Protein AF-A0A7C1ZUH7-F1 (afdb_monomer_lite)

Radius of gyration: 15.65 Å; chains: 1; bounding box: 45×37×35 Å

Foldseek 3Di:
DDDDDPDDDPDDDDDDPVRLVVLLVLLQLLVVQCVVVVNDQDDDPPDDSSVQSSQQSVQQSRVCVRPVNDFDSDSHDDDDQFRDADPVRDTDHGDDDDDDDDDD

Secondary structure (DSSP, 8-state):
-PPPPPPPPSS--PPPHHHHHHHHHHHHHHHHHHHHTT------TTS-HHHHHHHHHHHHHHHHHHHTPPP----SPPSSS-SEE-TTS-EE------------

Structure (mmCIF, N/CA/C/O backbone):
data_AF-A0A7C1ZUH7-F1
#
_entry.id   AF-A0A7C1ZUH7-F1
#
loop_
_atom_site.group_PDB
_atom_site.id
_atom_site.type_symbol
_atom_site.label_atom_id
_atom_site.label_alt_id
_atom_site.label_comp_id
_atom_site.label_asym_id
_atom_site.label_entity_id
_atom_site.label_seq_id
_atom_site.pdbx_PDB_ins_code
_atom_site.Cartn_x
_atom_site.Cartn_y
_atom_site.Cartn_z
_atom_site.occupancy
_atom_site.B_iso_or_equiv
_atom_site.auth_seq_id
_atom_site.auth_comp_id
_atom_site.auth_asym_id
_atom_site.auth_atom_id
_atom_site.pdbx_PDB_model_num
ATOM 1 N N . MET A 1 1 ? 23.214 30.262 10.071 1.00 53.59 1 MET A N 1
ATOM 2 C CA . MET A 1 1 ? 21.769 30.044 10.291 1.00 53.59 1 MET A CA 1
ATOM 3 C C . MET A 1 1 ? 21.582 28.616 10.770 1.00 53.59 1 MET A C 1
ATOM 5 O O . MET A 1 1 ? 21.882 27.698 10.020 1.00 53.59 1 MET A O 1
ATOM 9 N N . THR A 1 2 ? 21.177 28.415 12.019 1.00 54.69 2 THR A N 1
ATOM 10 C CA . THR A 1 2 ? 20.800 27.097 12.545 1.00 54.69 2 THR A CA 1
ATOM 11 C C . THR A 1 2 ? 19.488 26.672 11.885 1.00 54.69 2 THR A C 1
ATOM 13 O O . THR A 1 2 ? 18.485 27.373 12.003 1.00 54.69 2 THR A O 1
ATOM 16 N N . LYS A 1 3 ? 19.491 25.563 11.129 1.00 62.44 3 LYS A N 1
ATOM 17 C CA . LYS A 1 3 ? 18.251 24.979 10.598 1.00 62.44 3 LYS A CA 1
ATOM 18 C C . LYS A 1 3 ? 17.397 24.550 11.792 1.00 62.44 3 LYS A C 1
ATOM 20 O O . LYS A 1 3 ? 17.852 23.754 12.610 1.00 62.44 3 LYS A O 1
ATOM 25 N N . LEU A 1 4 ? 16.189 25.101 11.902 1.00 54.88 4 LEU A N 1
ATOM 26 C CA . LEU A 1 4 ? 15.209 24.615 12.867 1.00 54.88 4 LEU A CA 1
ATOM 27 C C . LEU A 1 4 ? 14.884 23.150 12.537 1.00 54.88 4 LEU A C 1
ATOM 29 O O . LEU A 1 4 ? 14.786 22.814 11.351 1.00 54.88 4 LEU A O 1
ATOM 33 N N . PRO A 1 5 ? 14.733 22.279 13.549 1.00 64.88 5 PRO A N 1
ATOM 34 C CA . PRO A 1 5 ? 14.271 20.924 13.308 1.00 64.88 5 PRO A CA 1
ATOM 35 C C . PRO A 1 5 ? 12.897 20.976 12.627 1.00 64.88 5 PRO A C 1
ATOM 37 O O . PRO A 1 5 ? 12.117 21.901 12.889 1.00 64.88 5 PRO A O 1
ATOM 40 N N . PRO A 1 6 ? 12.591 20.019 11.737 1.00 65.81 6 PRO A N 1
ATOM 41 C CA . PRO A 1 6 ? 11.295 19.991 11.084 1.00 65.81 6 PRO A CA 1
ATOM 42 C C . PRO A 1 6 ? 10.175 19.905 12.130 1.00 65.81 6 PRO A C 1
ATOM 44 O O . PRO A 1 6 ? 10.363 19.282 13.182 1.00 65.81 6 PRO A O 1
ATOM 47 N N . PRO A 1 7 ? 9.018 20.540 11.871 1.00 71.06 7 PRO A N 1
ATOM 48 C CA . PRO A 1 7 ? 7.889 20.470 12.783 1.00 71.06 7 PRO A CA 1
ATOM 49 C C . PRO A 1 7 ? 7.510 19.006 13.003 1.00 71.06 7 PRO A C 1
ATOM 51 O O . PRO A 1 7 ? 7.341 18.242 12.052 1.00 71.06 7 PRO A O 1
ATOM 54 N N . LYS A 1 8 ? 7.397 18.610 14.274 1.00 66.44 8 LYS A N 1
ATOM 55 C CA . LYS A 1 8 ? 6.944 17.267 14.637 1.00 66.44 8 LYS A CA 1
ATOM 56 C C . LYS A 1 8 ? 5.509 17.091 14.121 1.00 66.44 8 LYS A C 1
ATOM 58 O O . LYS A 1 8 ? 4.698 17.996 14.336 1.00 66.44 8 LYS A O 1
ATOM 63 N N . PRO A 1 9 ? 5.176 15.979 13.446 1.00 70.94 9 PRO A N 1
ATOM 64 C CA . PRO A 1 9 ? 3.824 15.778 12.952 1.00 70.94 9 PRO A CA 1
ATOM 65 C C . PRO A 1 9 ? 2.830 15.738 14.120 1.00 70.94 9 PRO A C 1
ATOM 67 O O . PRO A 1 9 ? 3.113 15.172 15.175 1.00 70.94 9 PRO A O 1
ATOM 70 N N . LEU A 1 10 ? 1.661 16.355 13.916 1.00 77.31 10 LEU A N 1
ATOM 71 C CA . LEU A 1 10 ? 0.561 16.397 14.890 1.00 77.31 10 LEU A CA 1
ATOM 72 C C . LEU A 1 10 ? 0.021 14.998 15.223 1.00 77.31 10 LEU A C 1
ATOM 74 O O . LEU A 1 10 ? -0.468 14.775 16.325 1.00 77.31 10 LEU A O 1
ATOM 78 N N . LEU A 1 11 ? 0.119 14.070 14.270 1.00 84.88 11 LEU A N 1
ATOM 79 C CA . LEU A 1 11 ? -0.287 12.676 14.398 1.00 84.88 11 LEU A CA 1
ATOM 80 C C . LEU A 1 11 ? 0.837 11.783 13.874 1.00 84.88 11 LEU A C 1
ATOM 82 O O . LEU A 1 11 ? 1.395 12.049 12.811 1.00 84.88 11 LEU A O 1
ATOM 86 N N . SER A 1 12 ? 1.158 10.726 14.615 1.00 87.31 12 SER A N 1
ATOM 87 C CA . SER A 1 12 ? 2.180 9.750 14.237 1.00 87.31 12 SER A CA 1
ATOM 88 C C . SER A 1 12 ? 1.707 8.351 14.585 1.00 87.31 12 SER A C 1
ATOM 90 O O . SER A 1 12 ? 1.078 8.145 15.623 1.00 87.31 12 SER A O 1
ATOM 92 N N . ILE A 1 13 ? 2.031 7.393 13.724 1.00 89.25 13 ILE A N 1
ATOM 93 C CA . ILE A 1 13 ? 1.845 5.974 13.992 1.00 89.25 13 ILE A CA 1
ATOM 94 C C . ILE A 1 13 ? 3.068 5.222 13.493 1.00 89.25 13 ILE A C 1
ATOM 96 O O . ILE A 1 13 ? 3.528 5.448 12.374 1.00 89.25 13 ILE A O 1
ATOM 100 N N . ASP A 1 14 ? 3.575 4.328 14.330 1.00 90.94 14 ASP A N 1
ATOM 101 C CA . ASP A 1 14 ? 4.675 3.458 13.952 1.00 90.94 14 ASP A CA 1
ATOM 102 C C . ASP A 1 14 ? 4.111 2.179 13.336 1.00 90.94 14 ASP A C 1
ATOM 104 O O . ASP A 1 14 ? 3.213 1.532 13.891 1.00 90.94 14 ASP A O 1
ATOM 108 N N . LEU A 1 15 ? 4.638 1.820 12.168 1.00 91.94 15 LEU A N 1
ATOM 109 C CA . LEU A 1 1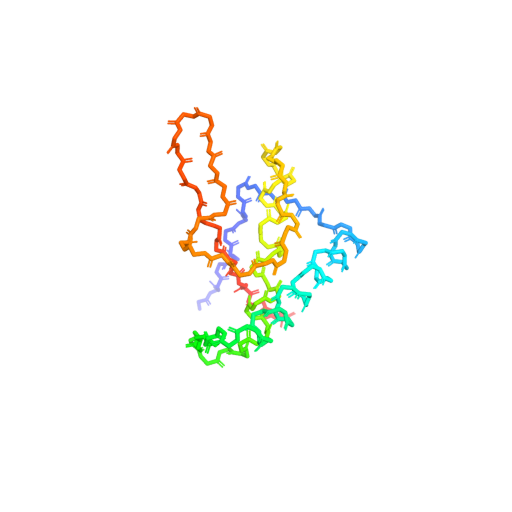5 ? 4.375 0.523 11.565 1.00 91.94 15 LEU A CA 1
ATOM 110 C C . LEU A 1 15 ? 5.313 -0.518 12.165 1.00 91.94 15 LEU A C 1
ATOM 112 O O . LEU A 1 15 ? 6.518 -0.288 12.298 1.00 91.94 15 LEU A O 1
ATOM 116 N N . THR A 1 16 ? 4.782 -1.700 12.468 1.00 96.62 16 THR A N 1
ATOM 117 C CA . THR A 1 16 ? 5.643 -2.853 12.738 1.00 96.62 16 THR A CA 1
ATOM 118 C C . THR A 1 16 ? 6.375 -3.270 11.458 1.00 96.62 16 THR A C 1
ATOM 120 O O . THR A 1 16 ? 5.988 -2.918 10.339 1.00 96.62 16 THR A O 1
ATOM 123 N N . LYS A 1 17 ? 7.441 -4.066 11.601 1.00 95.75 17 LYS A N 1
ATOM 124 C CA . LYS A 1 17 ? 8.158 -4.622 10.442 1.00 95.75 17 LYS A CA 1
ATOM 125 C C . LYS A 1 17 ? 7.237 -5.457 9.551 1.00 95.75 17 LYS A C 1
ATOM 127 O O . LYS A 1 17 ? 7.328 -5.355 8.331 1.00 95.75 17 LYS A O 1
ATOM 132 N N . ASP A 1 18 ? 6.340 -6.229 10.157 1.00 97.38 18 ASP A N 1
ATOM 133 C CA . ASP A 1 18 ? 5.409 -7.099 9.436 1.00 97.38 18 ASP A CA 1
ATOM 134 C C . ASP A 1 18 ? 4.342 -6.291 8.701 1.00 97.38 18 ASP A C 1
ATOM 136 O O . ASP A 1 18 ? 4.010 -6.594 7.560 1.00 97.38 18 ASP A O 1
ATOM 140 N N . GLU A 1 19 ? 3.856 -5.211 9.311 1.00 95.44 19 GLU A N 1
ATOM 141 C CA . GLU A 1 19 ? 2.916 -4.286 8.680 1.00 95.44 19 GLU A CA 1
ATOM 142 C C . GLU A 1 19 ? 3.533 -3.575 7.481 1.00 95.44 19 GLU A C 1
ATOM 144 O O . GLU A 1 19 ? 2.933 -3.520 6.407 1.00 95.44 19 GLU A O 1
ATOM 149 N N . LEU A 1 20 ? 4.763 -3.082 7.639 1.00 94.56 20 LEU A N 1
ATOM 150 C CA . LEU A 1 20 ? 5.502 -2.478 6.540 1.00 94.56 20 LEU A CA 1
ATOM 151 C C . LEU A 1 20 ? 5.753 -3.498 5.422 1.00 94.56 20 LEU A C 1
ATOM 153 O O . LEU A 1 20 ? 5.562 -3.181 4.245 1.00 94.56 20 LEU A O 1
ATOM 157 N N . ALA A 1 21 ? 6.140 -4.729 5.766 1.00 94.94 21 ALA A N 1
ATOM 158 C CA . ALA A 1 21 ? 6.357 -5.802 4.801 1.00 94.94 21 ALA A CA 1
ATOM 159 C C . ALA A 1 21 ? 5.060 -6.187 4.072 1.00 94.94 21 ALA A C 1
ATOM 161 O O . ALA A 1 21 ? 5.070 -6.375 2.850 1.00 94.94 21 ALA A O 1
ATOM 162 N N . PHE A 1 22 ? 3.938 -6.249 4.789 1.00 94.50 22 PHE A N 1
ATOM 163 C CA . PHE A 1 22 ? 2.620 -6.532 4.233 1.00 94.50 22 PHE A CA 1
ATOM 164 C C . PHE A 1 22 ? 2.185 -5.432 3.261 1.00 94.50 22 PHE A C 1
ATOM 166 O O . PHE A 1 22 ? 1.908 -5.722 2.095 1.00 94.50 22 PHE A O 1
ATOM 173 N N . ALA A 1 23 ? 2.233 -4.167 3.687 1.00 93.69 23 ALA A N 1
ATOM 174 C CA . ALA A 1 23 ? 1.865 -3.033 2.846 1.00 93.69 23 ALA A CA 1
ATOM 175 C C . ALA A 1 23 ? 2.741 -2.929 1.587 1.00 93.69 23 ALA A C 1
ATOM 177 O O . ALA A 1 23 ? 2.242 -2.764 0.470 1.00 93.69 23 ALA A O 1
ATOM 178 N N . THR A 1 24 ? 4.048 -3.152 1.747 1.00 93.94 24 THR A N 1
ATOM 179 C CA . THR A 1 24 ? 5.007 -3.212 0.636 1.00 93.94 24 THR A CA 1
ATOM 180 C C . THR A 1 24 ? 4.666 -4.331 -0.352 1.00 93.94 24 THR A C 1
ATOM 182 O O . THR A 1 24 ? 4.775 -4.150 -1.567 1.00 93.94 24 THR A O 1
ATOM 185 N N . SER A 1 25 ? 4.247 -5.498 0.144 1.00 94.19 25 SER A N 1
ATOM 186 C CA . SER A 1 25 ? 3.883 -6.649 -0.691 1.00 94.19 25 SER A CA 1
ATOM 187 C C . SER A 1 25 ? 2.641 -6.365 -1.535 1.00 94.19 25 SER A C 1
ATOM 189 O O . SER A 1 25 ? 2.643 -6.647 -2.734 1.00 94.19 25 SER A O 1
ATOM 191 N N . ILE A 1 26 ? 1.622 -5.724 -0.956 1.00 93.50 26 ILE A N 1
ATOM 192 C CA . ILE A 1 26 ? 0.437 -5.268 -1.697 1.00 93.50 26 ILE A CA 1
ATOM 193 C C . ILE A 1 26 ? 0.823 -4.259 -2.785 1.00 93.50 26 ILE A C 1
ATOM 195 O O . ILE A 1 26 ? 0.387 -4.404 -3.929 1.00 93.50 26 ILE A O 1
ATOM 199 N N . GLY A 1 27 ? 1.697 -3.295 -2.479 1.00 90.69 27 GLY A N 1
ATOM 200 C CA . GLY A 1 27 ? 2.185 -2.331 -3.469 1.00 90.69 27 GLY A CA 1
ATOM 201 C C . GLY A 1 27 ? 2.917 -2.976 -4.645 1.00 90.69 27 GLY A C 1
ATOM 202 O O . GLY A 1 27 ? 2.657 -2.645 -5.804 1.00 90.69 27 GLY A O 1
ATOM 203 N N . LYS A 1 28 ? 3.757 -3.983 -4.379 1.00 91.56 28 LYS A N 1
ATOM 204 C CA . LYS A 1 28 ? 4.420 -4.772 -5.430 1.00 91.56 28 LYS A CA 1
ATOM 205 C C . LYS A 1 28 ? 3.418 -5.529 -6.305 1.00 91.56 28 LYS A C 1
ATOM 207 O O . LYS A 1 28 ? 3.563 -5.533 -7.526 1.00 91.56 28 LYS A O 1
ATOM 212 N N . LEU A 1 29 ? 2.396 -6.141 -5.702 1.00 91.56 29 LEU A N 1
ATOM 213 C CA . LEU A 1 29 ? 1.354 -6.868 -6.435 1.00 91.56 29 LEU A CA 1
ATOM 214 C C . LEU A 1 29 ? 0.503 -5.932 -7.301 1.00 91.56 29 LEU A C 1
ATOM 216 O O . LEU A 1 29 ? 0.265 -6.238 -8.470 1.00 91.56 29 LEU A O 1
ATOM 220 N N . ARG A 1 30 ? 0.085 -4.779 -6.762 1.00 88.44 30 ARG A N 1
ATOM 221 C CA . ARG A 1 30 ? -0.664 -3.763 -7.517 1.00 88.44 30 ARG A CA 1
ATOM 222 C C . ARG A 1 30 ? 0.159 -3.239 -8.691 1.00 88.44 30 ARG A C 1
ATOM 224 O O . ARG A 1 30 ? -0.358 -3.160 -9.801 1.00 88.44 30 ARG A O 1
ATOM 231 N N . ARG A 1 31 ? 1.453 -2.971 -8.492 1.00 87.50 31 ARG A N 1
ATOM 232 C CA . ARG A 1 31 ? 2.353 -2.598 -9.590 1.00 87.50 31 ARG A CA 1
ATOM 233 C C . ARG A 1 31 ? 2.412 -3.680 -10.668 1.00 87.50 31 ARG A C 1
ATOM 235 O O . ARG A 1 31 ? 2.233 -3.372 -11.841 1.00 87.50 31 ARG A O 1
ATOM 242 N N . ALA A 1 32 ? 2.647 -4.934 -10.283 1.00 89.12 32 ALA A N 1
ATOM 243 C CA . ALA A 1 32 ? 2.727 -6.040 -11.235 1.00 89.12 32 ALA A CA 1
ATOM 244 C C . ALA A 1 32 ? 1.445 -6.164 -12.077 1.00 89.12 32 ALA A C 1
ATOM 246 O O . ALA A 1 32 ? 1.523 -6.409 -13.280 1.00 89.12 32 ALA A O 1
ATOM 247 N N . ARG A 1 33 ? 0.273 -5.931 -11.469 1.00 88.56 33 ARG A N 1
ATOM 248 C CA . ARG A 1 33 ? -1.012 -5.879 -12.182 1.00 88.56 33 ARG A C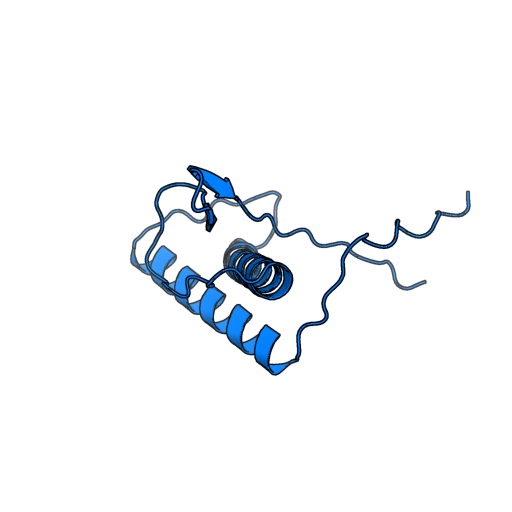A 1
ATOM 249 C C . ARG A 1 33 ? -1.148 -4.670 -13.098 1.00 88.56 33 ARG A C 1
ATOM 251 O O . ARG A 1 33 ? -1.508 -4.858 -14.251 1.00 88.56 33 ARG A O 1
ATOM 258 N N . ASN A 1 34 ? -0.795 -3.471 -12.640 1.00 86.06 34 ASN A N 1
ATOM 259 C CA . ASN A 1 34 ? -0.794 -2.271 -13.481 1.00 86.06 34 ASN A CA 1
ATOM 260 C C . ASN A 1 34 ? 0.068 -2.456 -14.741 1.00 86.06 34 ASN A C 1
ATOM 262 O O . ASN A 1 34 ? -0.372 -2.115 -15.835 1.00 86.06 34 ASN A O 1
ATOM 266 N N . VAL A 1 35 ? 1.261 -3.043 -14.597 1.00 86.00 35 VAL A N 1
ATOM 267 C CA . VAL A 1 35 ? 2.153 -3.348 -15.727 1.00 86.00 35 VAL A CA 1
ATOM 268 C C . VAL A 1 35 ? 1.526 -4.382 -16.664 1.00 86.00 35 VAL A C 1
ATOM 270 O O . VAL A 1 35 ? 1.530 -4.180 -17.876 1.00 86.00 35 VAL A O 1
ATOM 273 N N . ALA A 1 36 ? 0.958 -5.465 -16.122 1.00 87.00 36 ALA A N 1
ATOM 274 C CA . ALA A 1 36 ? 0.297 -6.499 -16.922 1.00 87.00 36 ALA A CA 1
ATOM 275 C C . ALA A 1 36 ? -0.915 -5.965 -17.711 1.00 87.00 36 ALA A C 1
ATOM 277 O O . ALA A 1 36 ? -1.149 -6.403 -18.834 1.00 87.00 36 ALA A O 1
ATOM 278 N N . ASP A 1 37 ? -1.636 -4.994 -17.149 1.00 85.81 37 ASP A N 1
ATOM 279 C CA . ASP A 1 37 ? -2.829 -4.386 -17.749 1.00 85.81 37 ASP A CA 1
ATOM 280 C C . ASP A 1 37 ? -2.506 -3.153 -18.624 1.00 85.81 37 ASP A C 1
ATOM 282 O O . ASP A 1 37 ? -3.410 -2.442 -19.066 1.00 85.81 37 ASP A O 1
ATOM 286 N N . GLY A 1 38 ? -1.222 -2.875 -18.888 1.00 83.31 38 GLY A N 1
ATOM 287 C CA . GLY A 1 38 ? -0.790 -1.790 -19.777 1.00 83.31 38 GLY A CA 1
ATOM 288 C C . GLY A 1 38 ? -1.018 -0.379 -19.224 1.00 83.31 38 GLY A C 1
ATOM 289 O O . GLY A 1 38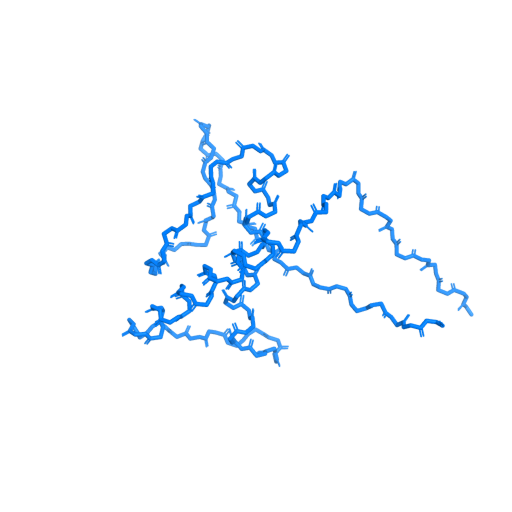 ? -1.088 0.586 -19.988 1.00 83.31 38 GLY A O 1
ATOM 290 N N . VAL A 1 39 ? -1.146 -0.228 -17.903 1.00 80.94 39 VAL A N 1
ATOM 291 C CA . VAL A 1 39 ? -1.278 1.083 -17.258 1.00 80.94 39 VAL A CA 1
ATOM 292 C C . VAL A 1 39 ? 0.057 1.818 -17.349 1.00 80.94 39 VAL A C 1
ATOM 294 O O . VAL A 1 39 ? 1.069 1.359 -16.824 1.00 80.94 39 VAL A O 1
ATOM 297 N N . SER A 1 40 ? 0.058 2.989 -17.992 1.00 70.81 40 SER A N 1
ATOM 298 C CA . SER A 1 40 ? 1.253 3.831 -18.095 1.00 70.81 40 SER A CA 1
ATOM 299 C C . SER A 1 40 ? 1.745 4.242 -16.706 1.00 70.81 40 SER A C 1
ATOM 301 O O . SER A 1 40 ? 1.059 4.968 -15.982 1.00 70.81 40 SER A O 1
ATOM 303 N N . GLU A 1 41 ? 2.970 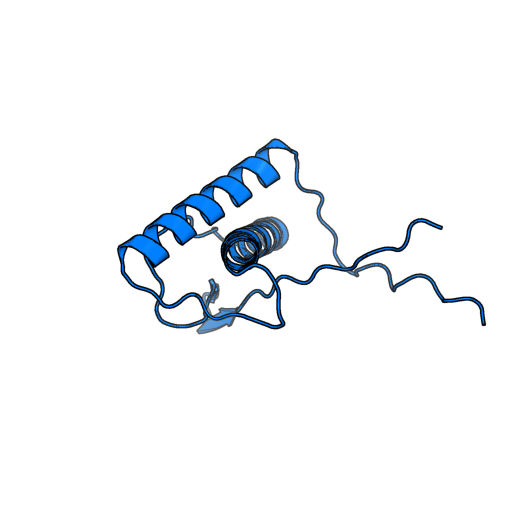3.846 -16.364 1.00 68.88 41 GLU A N 1
ATOM 304 C CA . GLU A 1 41 ? 3.664 4.347 -15.181 1.00 68.88 41 GLU A CA 1
ATOM 305 C C . GLU A 1 41 ? 4.007 5.829 -15.417 1.00 68.88 41 GLU A C 1
ATOM 307 O O . GLU A 1 41 ? 4.878 6.170 -16.217 1.00 68.88 41 GLU A O 1
ATOM 312 N N . LYS A 1 42 ? 3.269 6.745 -14.778 1.00 63.22 42 LYS A N 1
ATOM 313 C CA . LYS A 1 42 ? 3.573 8.178 -14.862 1.00 63.22 42 LYS A CA 1
ATOM 314 C C . LYS A 1 42 ? 4.807 8.471 -14.013 1.00 63.22 42 LYS A C 1
ATOM 316 O O . LYS A 1 42 ? 4.792 8.258 -12.803 1.00 63.22 42 LYS A O 1
ATOM 321 N N . ILE A 1 43 ? 5.862 8.975 -14.647 1.00 57.72 43 ILE A N 1
ATOM 322 C CA . ILE A 1 43 ? 7.074 9.427 -13.961 1.00 57.72 43 ILE A CA 1
ATOM 323 C C . ILE A 1 43 ? 6.734 10.731 -13.234 1.00 57.72 43 ILE A C 1
ATOM 325 O O . ILE A 1 43 ? 6.565 11.771 -13.868 1.00 57.72 43 ILE A O 1
ATOM 329 N N . PHE A 1 44 ? 6.622 10.689 -11.906 1.00 58.75 44 PHE A N 1
ATOM 330 C CA . PHE A 1 44 ? 6.550 11.907 -11.101 1.00 58.75 44 PHE A CA 1
ATOM 331 C C . PHE A 1 44 ? 7.956 12.287 -10.632 1.00 58.75 44 PHE A C 1
ATOM 333 O O . PHE A 1 44 ? 8.627 11.521 -9.941 1.00 58.75 44 PHE A O 1
ATOM 340 N N . SER A 1 45 ? 8.392 13.490 -11.010 1.00 58.91 45 SER A N 1
ATOM 341 C CA . SER A 1 45 ? 9.540 14.189 -10.413 1.00 58.91 45 SER A CA 1
ATOM 342 C C . SER A 1 45 ? 10.859 13.400 -10.363 1.00 58.91 45 SER A C 1
ATOM 344 O O . SER A 1 45 ? 11.607 13.513 -9.396 1.00 58.91 45 SER A O 1
ATOM 346 N N . GLY A 1 46 ? 11.1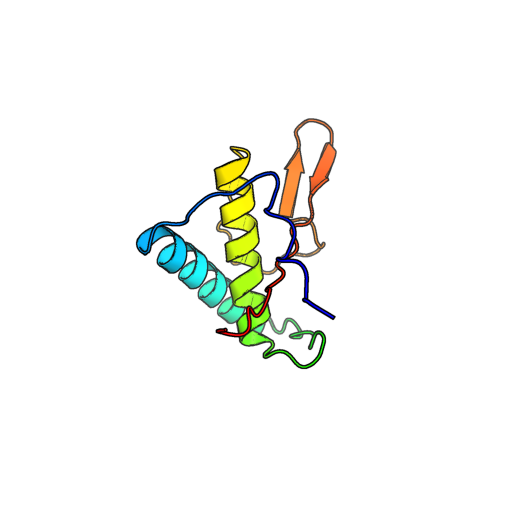48 12.583 -11.383 1.00 64.12 46 GLY A N 1
ATOM 347 C CA . GLY A 1 46 ? 12.417 11.848 -11.496 1.00 64.12 46 GLY A CA 1
ATOM 348 C C . GLY A 1 46 ? 12.609 10.702 -10.494 1.00 64.12 46 GLY A C 1
ATOM 349 O O . GLY A 1 46 ? 13.701 10.142 -10.428 1.00 64.12 46 GLY A O 1
ATOM 350 N N . LYS A 1 47 ? 11.578 10.337 -9.720 1.00 66.69 47 LYS A N 1
ATOM 351 C CA . LYS A 1 47 ? 11.606 9.143 -8.865 1.00 66.69 47 LYS A CA 1
ATOM 352 C C . LYS A 1 47 ? 11.338 7.882 -9.687 1.00 66.69 47 LYS A C 1
ATOM 354 O O . LYS A 1 47 ? 10.607 7.930 -10.677 1.00 66.69 47 LYS A O 1
ATOM 359 N N . ASP A 1 48 ? 11.899 6.758 -9.238 1.00 75.31 48 ASP A N 1
ATOM 360 C CA . ASP A 1 48 ? 11.626 5.438 -9.811 1.00 75.31 48 ASP A CA 1
ATOM 361 C C . ASP A 1 48 ? 10.109 5.159 -9.756 1.00 75.31 48 ASP A C 1
ATOM 363 O O . ASP A 1 48 ? 9.540 5.082 -8.658 1.00 75.31 48 ASP A O 1
ATOM 367 N N . PRO A 1 49 ? 9.430 5.006 -10.910 1.00 70.50 49 PRO A N 1
ATOM 368 C CA . PRO A 1 49 ? 7.999 4.728 -10.952 1.00 70.50 49 PRO A CA 1
ATOM 369 C C . PRO A 1 49 ? 7.610 3.460 -10.188 1.00 70.50 49 PRO A C 1
ATOM 371 O O . PRO A 1 49 ? 6.500 3.378 -9.653 1.00 70.50 49 PRO A O 1
ATOM 374 N N . ALA A 1 50 ? 8.521 2.491 -10.073 1.00 76.38 50 ALA A N 1
ATOM 375 C CA . ALA A 1 50 ? 8.294 1.295 -9.280 1.00 76.38 50 ALA A CA 1
ATOM 376 C C . ALA A 1 50 ? 8.118 1.625 -7.796 1.00 76.38 50 ALA A C 1
ATOM 378 O O . ALA A 1 50 ? 7.213 1.101 -7.144 1.00 76.38 50 ALA A O 1
ATOM 379 N N . LEU A 1 51 ? 8.954 2.527 -7.283 1.00 79.06 51 LEU A N 1
ATOM 380 C CA . LEU A 1 51 ? 8.937 2.969 -5.896 1.00 79.06 51 LEU A CA 1
ATOM 381 C C . LEU A 1 51 ? 7.634 3.713 -5.575 1.00 79.06 51 LEU A C 1
ATOM 383 O O . LEU A 1 51 ? 6.998 3.433 -4.563 1.00 79.06 51 LEU A O 1
ATOM 387 N N . ILE A 1 52 ? 7.188 4.595 -6.473 1.00 75.69 52 ILE A N 1
ATOM 388 C CA . ILE A 1 52 ? 5.948 5.372 -6.310 1.00 75.69 52 ILE A CA 1
ATOM 389 C C . ILE A 1 52 ? 4.733 4.446 -6.184 1.00 75.69 52 ILE A C 1
ATOM 391 O O . ILE A 1 52 ? 3.909 4.615 -5.284 1.00 75.69 52 ILE A O 1
ATOM 395 N N . ASN A 1 53 ? 4.641 3.434 -7.053 1.00 76.62 53 ASN A N 1
ATOM 396 C CA . ASN A 1 53 ? 3.546 2.462 -7.020 1.00 76.62 53 ASN A CA 1
ATOM 397 C C . ASN A 1 53 ? 3.539 1.606 -5.742 1.00 76.62 53 ASN A C 1
ATOM 399 O O . ASN A 1 53 ? 2.483 1.129 -5.334 1.00 76.62 53 ASN A O 1
ATOM 403 N N . ILE A 1 54 ? 4.699 1.407 -5.109 1.00 86.00 54 ILE A N 1
ATOM 404 C CA . ILE A 1 54 ? 4.812 0.675 -3.842 1.00 86.00 54 ILE A CA 1
ATOM 405 C C . ILE A 1 54 ? 4.448 1.575 -2.653 1.00 86.00 54 ILE A C 1
ATOM 407 O O . ILE A 1 54 ? 3.798 1.118 -1.716 1.00 86.00 54 ILE A O 1
ATOM 411 N N . GLN A 1 55 ? 4.834 2.849 -2.695 1.00 87.50 55 GLN A N 1
ATOM 412 C CA . GLN A 1 55 ? 4.636 3.803 -1.603 1.00 87.50 55 GLN A CA 1
ATOM 413 C C . GLN A 1 55 ? 3.183 4.226 -1.394 1.00 87.50 55 GLN A C 1
ATOM 415 O O . GLN A 1 55 ? 2.777 4.412 -0.249 1.00 87.50 55 GLN A O 1
ATOM 420 N N . GLY A 1 56 ? 2.395 4.360 -2.466 1.00 87.81 56 GLY A N 1
ATOM 421 C CA . GLY A 1 56 ? 0.974 4.722 -2.362 1.00 87.81 56 GLY A CA 1
ATOM 422 C C . GLY A 1 56 ? 0.206 3.799 -1.403 1.00 87.81 56 GLY A C 1
ATOM 423 O O . GLY A 1 56 ? -0.306 4.277 -0.392 1.00 87.81 56 GLY A O 1
ATOM 424 N N . PRO A 1 57 ? 0.239 2.471 -1.617 1.00 90.31 57 PRO A N 1
ATOM 425 C CA . PRO A 1 57 ? -0.398 1.498 -0.729 1.00 90.31 57 PRO A CA 1
ATOM 426 C C . PRO A 1 57 ? 0.112 1.510 0.719 1.00 90.31 57 PRO A C 1
ATOM 428 O O . PRO A 1 57 ? -0.657 1.218 1.630 1.00 90.31 57 PRO A O 1
ATOM 431 N N . ILE A 1 58 ? 1.375 1.883 0.960 1.00 92.56 58 ILE A N 1
ATOM 432 C CA . ILE A 1 58 ? 1.890 2.085 2.326 1.00 92.56 58 ILE A CA 1
ATOM 433 C C . ILE A 1 58 ? 1.200 3.292 2.976 1.00 92.56 58 ILE A C 1
ATOM 435 O O . ILE A 1 58 ? 0.738 3.190 4.110 1.00 92.56 58 ILE A O 1
ATOM 439 N N . GLY A 1 59 ? 1.074 4.407 2.252 1.00 91.69 59 GLY A N 1
ATOM 440 C CA . GLY A 1 59 ? 0.325 5.580 2.707 1.00 91.69 59 GLY A CA 1
ATOM 441 C C . GLY A 1 59 ? -1.151 5.270 2.980 1.00 91.69 59 GLY A C 1
ATOM 442 O O . GLY A 1 59 ? -1.659 5.623 4.044 1.00 91.69 59 GLY A O 1
ATOM 443 N N . GLU A 1 60 ? -1.818 4.556 2.065 1.00 92.94 60 GLU A N 1
ATOM 444 C CA . GLU A 1 60 ? -3.206 4.093 2.234 1.00 92.94 60 GLU A CA 1
ATOM 445 C C . GLU A 1 60 ? -3.354 3.237 3.507 1.00 92.94 60 GLU A C 1
ATOM 447 O O . GLU A 1 60 ? -4.273 3.453 4.296 1.00 92.94 60 GLU A O 1
ATOM 452 N N . PHE A 1 61 ? -2.424 2.307 3.756 1.00 94.56 61 PHE A N 1
ATOM 453 C CA . PHE A 1 61 ? -2.442 1.463 4.953 1.00 94.56 61 PHE A CA 1
ATOM 454 C C . PHE A 1 61 ? -2.266 2.268 6.249 1.00 94.56 61 PHE A C 1
ATOM 456 O O . PHE A 1 61 ? -3.008 2.060 7.210 1.00 94.56 61 PHE A O 1
ATOM 463 N N . VAL A 1 62 ? -1.316 3.209 6.276 1.00 94.00 62 VAL A N 1
ATOM 464 C CA . VAL A 1 62 ? -1.090 4.102 7.427 1.00 94.00 62 VAL A CA 1
ATOM 465 C C . VAL A 1 62 ? -2.347 4.912 7.733 1.00 94.00 62 VAL A C 1
ATOM 467 O O . VAL A 1 62 ? -2.770 4.975 8.888 1.00 94.00 62 VAL A O 1
ATOM 470 N N . PHE A 1 63 ? -2.971 5.490 6.702 1.00 93.06 63 PHE A N 1
ATOM 471 C CA . PHE A 1 63 ? -4.215 6.239 6.844 1.00 93.06 63 PHE A CA 1
ATOM 472 C C . PHE A 1 63 ? -5.335 5.356 7.411 1.00 93.06 63 PHE A C 1
ATOM 474 O O . PHE A 1 63 ? -5.968 5.709 8.408 1.00 93.06 63 PHE A O 1
ATOM 481 N N . ALA A 1 64 ? -5.531 4.172 6.827 1.00 93.56 64 ALA A N 1
ATOM 482 C CA . ALA A 1 64 ? -6.542 3.219 7.264 1.00 93.56 64 ALA A CA 1
ATOM 483 C C . ALA A 1 64 ? -6.367 2.816 8.734 1.00 93.56 64 ALA A C 1
ATOM 485 O O . ALA A 1 64 ? -7.323 2.863 9.509 1.00 93.56 64 ALA A O 1
ATOM 486 N N . LYS A 1 65 ? -5.132 2.499 9.141 1.00 93.50 65 LYS A N 1
ATOM 487 C CA . LYS A 1 65 ? -4.797 2.133 10.520 1.00 93.50 65 LYS A CA 1
ATOM 488 C C . LYS A 1 65 ? -5.018 3.289 11.498 1.00 93.50 65 LYS A C 1
ATOM 490 O O . LYS A 1 65 ? -5.547 3.069 12.583 1.00 93.50 65 LYS A O 1
ATOM 495 N N . MET A 1 66 ? -4.629 4.509 11.126 1.00 93.00 66 MET A N 1
ATOM 496 C CA . MET A 1 66 ? -4.734 5.682 11.997 1.00 93.00 66 MET A CA 1
ATOM 497 C C . MET A 1 66 ? -6.185 6.122 12.230 1.00 93.00 66 MET A C 1
ATOM 499 O O . MET A 1 66 ? -6.530 6.516 13.342 1.00 93.00 66 MET A O 1
ATOM 503 N N . PHE A 1 67 ? -7.034 6.045 11.203 1.00 91.06 67 PHE A N 1
ATOM 504 C CA . PHE A 1 67 ? -8.404 6.572 11.246 1.00 91.06 67 PHE A CA 1
ATOM 505 C C . PHE A 1 67 ? -9.494 5.490 11.295 1.00 91.06 67 PHE A C 1
ATOM 507 O O . PHE A 1 67 ? -10.679 5.814 11.264 1.00 91.06 67 PHE A O 1
ATOM 514 N N . GLY A 1 68 ? -9.116 4.211 11.381 1.00 89.62 68 GLY A N 1
ATOM 515 C CA . GLY A 1 68 ? -10.056 3.091 11.477 1.00 89.62 68 GLY A CA 1
ATOM 516 C C . GLY A 1 68 ? -10.850 2.833 10.193 1.00 89.62 68 GLY A C 1
ATOM 517 O O . GLY A 1 68 ? -11.970 2.325 10.259 1.00 89.62 68 GLY A O 1
ATOM 518 N N . PHE A 1 69 ? -10.299 3.190 9.030 1.00 90.56 69 PHE A N 1
ATOM 519 C CA . PHE A 1 69 ? -10.915 2.867 7.743 1.00 90.56 69 PHE A CA 1
ATOM 520 C C . PHE A 1 69 ? -10.569 1.433 7.323 1.00 90.56 69 PHE A C 1
ATOM 522 O O . PHE A 1 69 ? -9.456 0.969 7.575 1.00 90.56 69 PHE A O 1
ATOM 529 N N . PRO A 1 70 ? -11.485 0.716 6.648 1.00 89.56 70 PRO A N 1
ATOM 530 C CA . PRO A 1 70 ? -11.132 -0.535 5.998 1.00 89.56 70 PRO A CA 1
ATOM 531 C C . PRO A 1 70 ? -10.137 -0.244 4.873 1.00 89.56 70 PRO A C 1
ATOM 533 O O . PRO A 1 70 ? -10.400 0.577 3.994 1.00 89.56 70 PRO A O 1
ATOM 536 N N . TRP A 1 71 ? -8.989 -0.914 4.899 1.00 90.06 71 TRP A N 1
ATOM 537 C CA . TRP A 1 71 ? -8.009 -0.783 3.831 1.00 90.06 71 TRP A CA 1
ATOM 538 C C . TRP A 1 71 ? -8.375 -1.689 2.654 1.00 90.06 71 TRP A C 1
ATOM 540 O O . TRP A 1 71 ? -8.488 -2.906 2.812 1.00 90.06 71 TRP A O 1
ATOM 550 N N . ASP A 1 72 ? -8.552 -1.107 1.468 1.00 86.00 72 ASP A N 1
ATOM 551 C CA . ASP A 1 72 ? -8.809 -1.884 0.259 1.00 86.00 72 ASP A CA 1
ATOM 552 C C . ASP A 1 72 ? -7.507 -2.475 -0.309 1.00 86.00 72 ASP A C 1
ATOM 554 O O . ASP A 1 72 ? -6.713 -1.801 -0.969 1.00 86.00 72 ASP A O 1
ATOM 558 N N . ILE A 1 73 ? -7.334 -3.777 -0.080 1.00 88.38 73 ILE A N 1
ATOM 559 C CA . ILE A 1 73 ? -6.205 -4.585 -0.559 1.00 88.38 73 ILE A CA 1
ATOM 560 C C . ILE A 1 73 ? -6.339 -5.029 -2.024 1.00 88.38 73 ILE A C 1
ATOM 562 O O . ILE A 1 73 ? -5.501 -5.784 -2.522 1.00 88.38 73 ILE A O 1
ATOM 566 N N . ASN A 1 74 ? -7.392 -4.614 -2.733 1.00 86.81 74 ASN A N 1
ATOM 567 C CA . ASN A 1 74 ? -7.587 -4.974 -4.128 1.00 86.81 74 ASN A CA 1
ATOM 568 C C . ASN A 1 74 ? -6.441 -4.435 -4.998 1.00 86.81 74 ASN A C 1
ATOM 570 O O . ASN A 1 74 ? -6.099 -3.251 -4.988 1.00 86.81 74 ASN A O 1
ATOM 574 N N . THR A 1 75 ? -5.841 -5.325 -5.781 1.00 86.50 75 THR A N 1
ATOM 575 C CA . THR A 1 75 ? -4.681 -5.026 -6.630 1.00 86.50 75 THR A CA 1
ATOM 576 C C . THR A 1 75 ? -5.057 -4.709 -8.072 1.00 86.50 75 THR A C 1
ATOM 578 O O . THR A 1 75 ? -4.170 -4.404 -8.866 1.00 86.50 75 THR A O 1
ATOM 581 N N . LYS A 1 76 ? -6.348 -4.767 -8.426 1.00 84.38 76 LYS A N 1
ATOM 582 C CA . LYS A 1 76 ? -6.826 -4.373 -9.754 1.00 84.38 76 LYS A CA 1
ATOM 583 C C . LYS A 1 76 ? -6.543 -2.886 -10.008 1.00 84.38 76 LYS A C 1
ATOM 585 O O . LYS A 1 76 ? -6.678 -2.087 -9.075 1.00 84.38 76 LYS A O 1
ATOM 590 N N . PRO A 1 77 ? -6.214 -2.494 -11.251 1.00 78.44 77 PRO A N 1
ATOM 591 C CA . PRO A 1 77 ? -6.076 -1.089 -11.603 1.00 78.44 77 PRO A CA 1
ATOM 592 C C . PRO A 1 77 ? -7.336 -0.297 -11.249 1.00 78.44 77 PRO A C 1
ATOM 594 O O . PRO A 1 77 ? -8.452 -0.686 -11.602 1.00 78.44 77 PRO A O 1
ATOM 597 N N . ARG A 1 78 ? -7.156 0.831 -10.557 1.00 71.56 78 ARG A N 1
ATOM 598 C CA . ARG A 1 78 ? -8.247 1.746 -10.208 1.00 71.56 78 ARG A CA 1
ATOM 599 C C . ARG A 1 78 ? -8.361 2.860 -11.251 1.00 71.56 78 ARG A C 1
ATOM 601 O O . ARG A 1 78 ? -7.356 3.361 -11.756 1.00 71.56 78 ARG A O 1
ATOM 608 N N . LYS A 1 79 ? -9.595 3.266 -11.561 1.00 65.88 79 LYS A N 1
ATOM 609 C CA . LYS A 1 79 ? -9.897 4.491 -12.317 1.00 65.88 79 LYS A CA 1
ATOM 610 C C . LYS A 1 79 ? -10.408 5.541 -11.332 1.00 65.88 79 LYS A C 1
ATOM 612 O O . LYS A 1 79 ? -11.389 5.287 -10.647 1.00 65.88 79 LYS A O 1
ATOM 617 N N . GLY A 1 80 ? -9.765 6.707 -11.299 1.00 63.00 80 GLY A N 1
ATOM 618 C CA . GLY A 1 80 ? -10.062 7.775 -10.338 1.00 63.00 80 GLY A CA 1
ATOM 619 C C . GLY A 1 80 ? -9.096 7.745 -9.152 1.00 63.00 80 GLY A C 1
ATOM 620 O O . GLY A 1 80 ? -8.840 6.690 -8.584 1.00 63.00 80 GLY A O 1
ATOM 621 N N . GLY A 1 81 ? -8.501 8.896 -8.830 1.00 69.31 81 GLY A N 1
ATOM 622 C CA . GLY A 1 81 ? -7.539 9.056 -7.732 1.00 69.31 81 GLY A CA 1
ATOM 623 C C . GLY A 1 81 ? -8.233 9.203 -6.382 1.00 69.31 81 GLY A C 1
ATOM 624 O O . GLY A 1 81 ? -8.101 10.243 -5.753 1.00 69.31 81 GLY A O 1
ATOM 625 N N . ILE A 1 82 ? -9.046 8.218 -6.008 1.00 81.50 82 ILE A N 1
ATOM 626 C CA . ILE A 1 82 ? -9.753 8.176 -4.726 1.00 81.50 82 ILE A CA 1
ATOM 627 C C . ILE A 1 82 ? -9.330 6.893 -4.018 1.00 81.50 82 ILE A C 1
ATOM 629 O O . ILE A 1 82 ? -9.437 5.807 -4.593 1.00 81.50 82 ILE A O 1
ATOM 633 N N . ASP A 1 83 ? -8.874 7.026 -2.775 1.00 82.88 83 ASP A N 1
ATOM 634 C CA . ASP A 1 83 ? -8.430 5.902 -1.951 1.00 82.88 83 ASP A CA 1
ATOM 635 C C . ASP A 1 83 ? -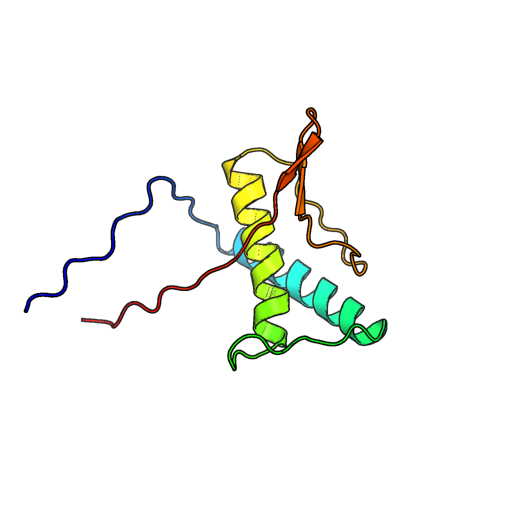9.501 5.462 -0.953 1.00 82.88 83 ASP A C 1
ATOM 637 O O . ASP A 1 83 ? -9.662 4.264 -0.719 1.00 82.88 83 ASP A O 1
ATOM 641 N N . PHE A 1 84 ? -10.268 6.410 -0.401 1.00 85.06 84 PHE A N 1
ATOM 642 C CA . PHE A 1 84 ? -11.350 6.130 0.545 1.00 85.06 84 PHE A CA 1
ATOM 643 C C . PHE A 1 84 ? -12.589 6.975 0.249 1.00 85.06 84 PHE A C 1
ATOM 645 O O . PHE A 1 84 ? -12.489 8.154 -0.093 1.00 85.06 84 PHE A O 1
ATOM 652 N N . GLU A 1 85 ? -13.763 6.380 0.452 1.00 85.31 85 GLU A N 1
ATOM 653 C CA . GLU A 1 85 ? -15.054 7.065 0.431 1.00 85.31 85 GLU A CA 1
ATOM 654 C C . GLU A 1 85 ? -15.710 6.951 1.812 1.00 85.31 85 GLU A C 1
ATOM 656 O O . GLU A 1 85 ? -15.907 5.862 2.358 1.00 85.31 85 GLU A O 1
ATOM 661 N N . CYS A 1 86 ? -16.024 8.093 2.410 1.00 83.00 86 CYS A N 1
ATOM 662 C CA . CYS A 1 86 ? -16.704 8.185 3.692 1.00 83.00 86 CYS A CA 1
ATOM 663 C C . CYS A 1 86 ? -18.219 8.004 3.523 1.00 83.00 86 CYS A C 1
ATOM 665 O O . CYS A 1 86 ? -18.794 8.347 2.494 1.00 83.00 86 CYS A O 1
ATOM 667 N N . LYS A 1 87 ? -18.912 7.585 4.592 1.00 79.06 87 LYS A N 1
ATOM 668 C CA . LYS A 1 87 ? -20.381 7.386 4.597 1.00 79.06 87 LYS A CA 1
ATOM 669 C C . LYS A 1 87 ? -21.205 8.627 4.212 1.00 79.06 87 LYS A C 1
ATOM 671 O O . LYS A 1 87 ? -22.380 8.498 3.897 1.00 79.06 87 LYS A O 1
ATOM 676 N N . ASN A 1 88 ? -20.616 9.818 4.279 1.00 86.19 88 ASN A N 1
ATOM 677 C CA . ASN A 1 88 ? -21.234 11.095 3.922 1.00 86.19 88 ASN A CA 1
ATOM 678 C C . ASN A 1 88 ? -20.833 11.600 2.520 1.00 86.19 88 ASN A C 1
ATOM 680 O O . ASN A 1 88 ? -21.070 12.766 2.215 1.00 86.19 88 ASN A O 1
ATOM 684 N N . GLY A 1 89 ? -20.199 10.762 1.695 1.00 83.06 89 GLY A N 1
ATOM 685 C CA . GLY A 1 89 ? -19.759 11.114 0.342 1.00 83.06 89 GLY A CA 1
ATOM 686 C C . GLY A 1 89 ? -18.455 11.915 0.278 1.00 83.06 89 GLY A C 1
ATOM 687 O O . GLY A 1 89 ? -18.064 12.356 -0.800 1.00 83.06 89 GLY A O 1
ATOM 688 N N . ILE A 1 90 ? -17.759 12.122 1.404 1.00 85.94 90 ILE A N 1
ATOM 689 C CA . ILE A 1 90 ? -16.413 12.711 1.385 1.00 85.94 90 ILE A CA 1
ATOM 690 C C . ILE A 1 90 ? -15.438 11.701 0.776 1.00 85.94 90 ILE A C 1
ATOM 692 O O . ILE A 1 90 ? -15.353 10.564 1.235 1.00 85.94 90 ILE A O 1
ATOM 696 N N . MET A 1 91 ? -14.676 12.139 -0.223 1.00 89.56 91 MET A N 1
ATOM 697 C CA . MET A 1 91 ? -13.645 11.339 -0.884 1.00 89.56 91 MET A CA 1
ATOM 698 C C . MET A 1 91 ? -12.263 11.764 -0.394 1.00 89.56 91 MET A C 1
ATOM 700 O O . MET A 1 91 ? -11.977 12.959 -0.295 1.00 89.56 91 MET A O 1
ATOM 704 N N . ILE A 1 92 ? -11.411 10.790 -0.093 1.00 88.44 92 ILE A N 1
ATOM 705 C CA . ILE A 1 92 ? -10.057 11.002 0.420 1.00 88.44 92 ILE A CA 1
ATOM 706 C C . ILE A 1 92 ? -9.059 10.417 -0.575 1.00 88.44 92 ILE A C 1
ATOM 708 O O . ILE A 1 92 ? -9.201 9.275 -1.014 1.00 88.44 92 ILE A O 1
ATOM 712 N N . ASP A 1 93 ? -8.046 11.213 -0.898 1.00 89.31 93 ASP A N 1
ATOM 713 C CA . ASP A 1 93 ? -6.911 10.853 -1.744 1.00 89.31 93 ASP A CA 1
ATOM 714 C C . ASP A 1 93 ? -5.633 10.992 -0.908 1.00 89.31 93 ASP A C 1
ATOM 716 O O . ASP A 1 93 ? -5.287 12.084 -0.446 1.00 89.31 93 ASP A O 1
ATOM 720 N N . VAL A 1 94 ? -4.966 9.873 -0.645 1.00 88.81 94 VAL A N 1
ATOM 721 C CA . VAL A 1 94 ? -3.806 9.792 0.235 1.00 88.81 94 VAL A CA 1
ATOM 722 C C . VAL A 1 94 ? -2.541 9.966 -0.588 1.00 88.81 94 VAL A C 1
ATOM 724 O O . VAL A 1 94 ? -2.242 9.216 -1.516 1.00 88.81 94 VAL A O 1
ATOM 727 N N . LYS A 1 95 ? -1.735 10.962 -0.214 1.00 86.31 95 LYS A N 1
ATOM 728 C CA . LYS A 1 95 ? -0.432 11.208 -0.832 1.00 86.31 95 LYS A CA 1
ATOM 729 C C . LYS A 1 95 ? 0.689 10.853 0.123 1.00 86.31 95 LYS A C 1
ATOM 731 O O . LYS A 1 95 ? 0.737 11.324 1.254 1.00 86.31 95 LYS A O 1
ATOM 736 N N . HIS A 1 96 ? 1.609 10.036 -0.373 1.00 85.69 96 HIS A N 1
ATOM 737 C CA . HIS A 1 96 ? 2.835 9.705 0.329 1.00 85.69 96 HIS A CA 1
ATOM 738 C C . HIS A 1 96 ? 3.913 10.751 0.029 1.00 85.69 96 HIS A C 1
ATOM 740 O O . HIS A 1 96 ? 4.190 11.061 -1.132 1.00 85.69 96 HIS A O 1
ATOM 746 N N . THR A 1 97 ? 4.552 11.264 1.076 1.00 82.19 97 THR A N 1
ATOM 747 C CA . THR A 1 97 ? 5.708 12.160 0.983 1.00 82.19 97 THR A CA 1
ATOM 748 C C . THR A 1 97 ? 6.830 11.628 1.855 1.00 82.19 97 THR A C 1
ATOM 750 O O . THR A 1 97 ? 6.586 11.174 2.968 1.00 82.19 97 THR A O 1
ATOM 753 N N . GLU A 1 98 ? 8.063 11.735 1.374 1.00 78.69 98 GLU A N 1
ATOM 754 C CA . GLU A 1 98 ? 9.252 11.359 2.135 1.00 78.69 98 GLU A CA 1
ATOM 755 C C . GLU A 1 98 ? 10.021 12.613 2.509 1.00 78.69 98 GLU A C 1
ATOM 757 O O . GLU A 1 98 ? 10.193 13.509 1.679 1.00 78.69 98 GLU A O 1
ATOM 762 N N . GLN A 1 99 ? 10.520 12.650 3.738 1.00 75.00 99 GLN A N 1
ATOM 763 C CA . GLN A 1 99 ? 11.485 13.646 4.159 1.00 75.00 99 GLN A CA 1
ATOM 764 C C . GLN A 1 99 ? 12.842 12.970 4.316 1.00 75.00 99 GLN A C 1
ATOM 766 O O . GLN A 1 99 ? 13.021 12.121 5.187 1.00 75.00 99 GLN A O 1
ATOM 771 N N . THR A 1 100 ? 13.808 13.359 3.486 1.00 67.75 100 THR A N 1
ATOM 772 C CA . THR A 1 100 ? 15.206 12.999 3.724 1.00 67.75 100 THR A CA 1
ATOM 773 C C . THR A 1 100 ? 15.699 13.827 4.900 1.00 67.75 100 THR A C 1
ATOM 775 O O . THR A 1 100 ? 15.744 15.057 4.825 1.00 67.75 100 THR A O 1
ATOM 778 N N . VAL A 1 101 ? 16.028 13.164 6.002 1.00 62.75 101 VAL A N 1
ATOM 779 C CA . VAL A 1 101 ? 16.710 13.800 7.128 1.00 62.75 101 VAL A CA 1
ATOM 780 C C . VAL A 1 101 ? 18.203 13.629 6.874 1.00 62.75 101 VAL A C 1
ATOM 782 O O . VAL A 1 101 ? 18.678 12.496 6.827 1.00 62.75 101 VAL A O 1
ATOM 785 N N . ASP A 1 102 ? 18.927 14.730 6.648 1.00 54.09 102 ASP A N 1
ATOM 786 C CA . ASP A 1 102 ? 20.392 14.679 6.616 1.00 54.09 102 ASP A CA 1
ATOM 787 C C . ASP A 1 102 ? 20.875 14.155 7.978 1.00 54.09 102 ASP A C 1
ATOM 789 O O . ASP A 1 102 ? 20.485 14.731 9.004 1.00 54.09 102 ASP A O 1
ATOM 793 N N . PRO A 1 103 ? 21.682 13.081 8.023 1.00 50.97 103 PRO A N 1
ATOM 794 C CA . PRO A 1 103 ? 22.304 12.657 9.265 1.00 50.97 103 PRO A CA 1
ATOM 795 C C . PRO A 1 103 ? 23.271 13.766 9.696 1.00 50.97 103 PRO A C 1
ATOM 797 O O . PRO A 1 103 ? 24.247 14.041 8.998 1.00 50.97 103 PRO A O 1
ATOM 800 N N . GLN A 1 104 ? 22.941 14.454 10.790 1.00 45.97 104 GLN A N 1
ATOM 801 C CA . GLN A 1 104 ? 23.843 15.403 11.449 1.00 45.97 104 GLN A CA 1
ATOM 802 C C . GLN A 1 104 ? 24.965 14.668 12.173 1.00 45.97 104 GLN A C 1
ATOM 804 O O . GLN A 1 104 ? 24.675 13.603 12.765 1.00 45.97 104 GLN A O 1
#

Sequence (104 aa):
MTKLPPPKPLLSIDLTKDELAFATSIGKLRRARNVADGVSEKIFSGKDPALINIQGPIGEFVFAKMFGFPWDINTKPRKGGIDFECKNGIMIDVKHTEQTVDPQ

pLDDT: mean 81.24, std 12.42, range [45.97, 97.38]